Protein AF-A0A920RYX2-F1 (afdb_monomer_lite)

Secondary structure (DSSP, 8-state):
---HHHHHHHHHHHHHHHHHHHHHHHHHHHHHHHHHHHTT--S--HHHHHHHHHHHHHHHHHTTPPP-

Sequence (68 aa):
MTDLKTLRKQLTEVDIKIIDLIHQRQSLSKKIGSIKRKEGKPTRDFLREKQVLELATSHAEKLNMEPG

Radius of gyration: 17.48 Å; chains: 1; bounding box: 38×17×45 Å

Structure (mmCIF, N/CA/C/O backbone):
data_AF-A0A920RYX2-F1
#
_entry.id   AF-A0A920RYX2-F1
#
loop_
_atom_site.group_PDB
_atom_site.id
_atom_site.type_symbol
_atom_site.label_atom_id
_atom_site.label_alt_id
_atom_site.label_comp_id
_atom_site.label_asym_id
_atom_site.label_entity_id
_atom_site.label_seq_id
_atom_site.pdbx_PDB_ins_code
_atom_site.Cartn_x
_atom_site.Cartn_y
_atom_site.Cartn_z
_atom_site.occupancy
_atom_site.B_iso_or_equiv
_atom_site.auth_seq_id
_atom_site.auth_comp_id
_atom_site.auth_asym_id
_atom_site.auth_atom_id
_atom_site.pdbx_PDB_model_num
ATOM 1 N N . MET A 1 1 ? 18.486 -10.537 -25.260 1.00 55.59 1 MET A N 1
ATOM 2 C CA . MET A 1 1 ? 18.588 -9.168 -24.712 1.00 55.59 1 MET A CA 1
ATOM 3 C C . MET A 1 1 ? 17.185 -8.612 -24.594 1.00 55.59 1 MET A C 1
ATOM 5 O O . MET A 1 1 ? 16.451 -8.681 -25.570 1.00 55.59 1 MET A O 1
ATOM 9 N N . THR A 1 2 ? 16.798 -8.137 -23.415 1.00 74.69 2 THR A N 1
ATOM 10 C CA . THR A 1 2 ? 15.500 -7.483 -23.206 1.00 74.69 2 THR A CA 1
ATOM 11 C C . THR A 1 2 ? 15.617 -6.032 -23.663 1.00 74.69 2 THR A C 1
ATOM 13 O O . THR A 1 2 ? 16.538 -5.339 -23.234 1.00 74.69 2 THR A O 1
ATOM 16 N N . ASP A 1 3 ? 14.740 -5.578 -24.557 1.00 94.19 3 ASP A N 1
ATOM 17 C CA . ASP A 1 3 ? 14.760 -4.197 -25.043 1.00 94.19 3 ASP A CA 1
ATOM 18 C C . ASP A 1 3 ? 14.052 -3.226 -24.076 1.00 94.19 3 ASP A C 1
ATOM 20 O O . ASP A 1 3 ? 13.298 -3.616 -23.178 1.00 94.19 3 ASP A O 1
ATOM 24 N N . LEU A 1 4 ? 14.285 -1.926 -24.276 1.00 96.62 4 LEU A N 1
ATOM 25 C CA . LEU A 1 4 ? 13.682 -0.859 -23.472 1.00 96.62 4 LEU A CA 1
ATOM 26 C C . LEU A 1 4 ? 12.146 -0.914 -23.473 1.00 96.62 4 LEU A C 1
ATOM 28 O O . LEU A 1 4 ? 11.508 -0.578 -22.475 1.00 96.62 4 LEU A O 1
ATOM 32 N N . LYS A 1 5 ? 11.537 -1.331 -24.587 1.00 96.38 5 LYS A N 1
ATOM 33 C CA . LYS A 1 5 ? 10.080 -1.426 -24.724 1.00 96.38 5 LYS A CA 1
ATOM 34 C C . LYS A 1 5 ? 9.517 -2.513 -23.808 1.00 96.38 5 LYS A C 1
ATOM 36 O O . LYS A 1 5 ? 8.491 -2.300 -23.165 1.00 96.38 5 LYS A O 1
ATOM 41 N N . THR A 1 6 ? 10.206 -3.641 -23.711 1.00 96.75 6 THR A N 1
ATOM 42 C CA . THR A 1 6 ? 9.829 -4.775 -22.869 1.00 96.75 6 THR A CA 1
ATOM 43 C C . THR A 1 6 ? 9.947 -4.419 -21.391 1.00 96.75 6 THR A C 1
ATOM 45 O O . THR A 1 6 ? 9.006 -4.664 -20.639 1.00 96.75 6 THR A O 1
ATOM 48 N N . LEU A 1 7 ? 11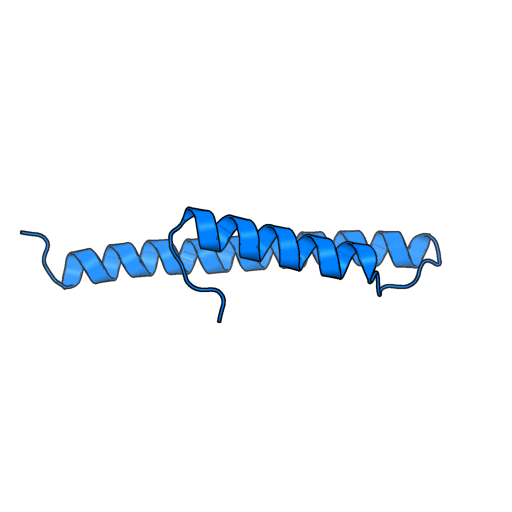.038 -3.758 -20.984 1.00 97.69 7 LEU A N 1
ATOM 49 C CA . LEU A 1 7 ? 11.203 -3.284 -19.603 1.00 97.69 7 LEU A CA 1
ATOM 50 C C . LEU A 1 7 ? 10.122 -2.269 -19.214 1.00 97.69 7 LEU A C 1
ATOM 52 O O . LEU A 1 7 ? 9.540 -2.369 -18.138 1.00 97.69 7 LEU A O 1
ATOM 56 N N . ARG A 1 8 ? 9.793 -1.326 -20.106 1.00 97.75 8 ARG A N 1
ATOM 57 C CA . ARG A 1 8 ? 8.708 -0.361 -19.866 1.00 97.75 8 ARG A CA 1
ATOM 58 C C . ARG A 1 8 ? 7.355 -1.041 -19.707 1.00 97.75 8 ARG A C 1
ATOM 60 O O . ARG A 1 8 ? 6.601 -0.660 -18.822 1.00 97.75 8 ARG A O 1
ATOM 67 N N . LYS A 1 9 ? 7.066 -2.066 -20.514 1.00 97.75 9 LYS A N 1
ATOM 68 C CA . LYS A 1 9 ? 5.831 -2.846 -20.377 1.00 97.75 9 LYS A CA 1
ATOM 69 C C . LYS A 1 9 ? 5.760 -3.545 -19.015 1.00 97.75 9 LYS A C 1
ATOM 71 O O . LYS A 1 9 ? 4.742 -3.441 -18.343 1.00 97.75 9 LYS A O 1
ATOM 76 N N . GLN A 1 10 ? 6.843 -4.201 -18.597 1.00 98.12 10 GLN A N 1
ATOM 77 C CA . GLN A 1 10 ? 6.918 -4.858 -17.287 1.00 98.12 10 GLN A CA 1
ATOM 78 C C . GLN A 1 10 ? 6.732 -3.861 -16.138 1.00 98.12 10 GLN A C 1
ATOM 80 O O . GLN A 1 10 ? 5.994 -4.145 -15.199 1.00 98.12 10 GLN A O 1
ATOM 85 N N . LEU A 1 11 ? 7.346 -2.679 -16.234 1.00 97.81 11 LEU A N 1
ATOM 86 C CA . LEU A 1 11 ? 7.170 -1.616 -15.247 1.00 97.81 11 LEU A CA 1
ATOM 87 C C . LEU A 1 11 ? 5.710 -1.150 -15.178 1.00 97.81 11 LEU A C 1
ATOM 89 O O . LEU A 1 11 ? 5.135 -1.128 -14.098 1.00 97.81 11 LEU A O 1
ATOM 93 N N . THR A 1 12 ? 5.074 -0.893 -16.325 1.00 98.38 12 THR A N 1
ATOM 94 C CA . THR A 1 12 ? 3.651 -0.518 -16.372 1.00 98.38 12 THR A CA 1
ATOM 95 C C . THR A 1 12 ? 2.745 -1.584 -15.747 1.00 98.38 12 THR A C 1
ATOM 97 O O . THR A 1 12 ? 1.791 -1.253 -15.047 1.00 98.38 12 THR A O 1
ATOM 100 N N . GLU A 1 13 ? 3.037 -2.870 -15.954 1.00 98.38 13 GLU A N 1
ATOM 101 C CA . GLU A 1 13 ? 2.291 -3.960 -15.311 1.00 98.38 13 GLU A CA 1
ATOM 102 C C . GLU A 1 13 ? 2.453 -3.957 -13.781 1.00 98.38 13 GLU A C 1
ATOM 104 O O . GLU A 1 13 ? 1.504 -4.279 -13.062 1.00 98.38 13 GLU A O 1
ATOM 109 N N . VAL A 1 14 ? 3.632 -3.589 -13.269 1.00 98.50 14 VAL A N 1
ATOM 110 C CA . VAL A 1 14 ? 3.864 -3.398 -11.828 1.00 98.50 14 VAL A CA 1
ATOM 111 C C . VAL A 1 14 ? 3.102 -2.177 -11.312 1.00 98.50 14 VAL A C 1
ATOM 113 O O . VAL A 1 14 ? 2.417 -2.287 -10.296 1.00 98.50 14 VAL A O 1
ATOM 116 N N . ASP A 1 15 ? 3.144 -1.053 -12.025 1.00 98.50 15 ASP A N 1
ATOM 117 C CA . ASP A 1 15 ? 2.462 0.186 -11.632 1.00 98.50 15 ASP A CA 1
ATOM 118 C C . ASP A 1 15 ? 0.946 -0.011 -11.491 1.00 98.50 15 ASP A C 1
ATOM 120 O O . ASP A 1 15 ? 0.345 0.417 -10.503 1.00 98.50 15 ASP A O 1
ATOM 124 N N . ILE A 1 16 ? 0.323 -0.731 -12.430 1.00 98.62 16 ILE A N 1
ATOM 125 C CA . ILE A 1 16 ? -1.109 -1.065 -12.362 1.00 98.62 16 ILE A CA 1
ATOM 126 C C . ILE A 1 16 ? -1.413 -1.879 -11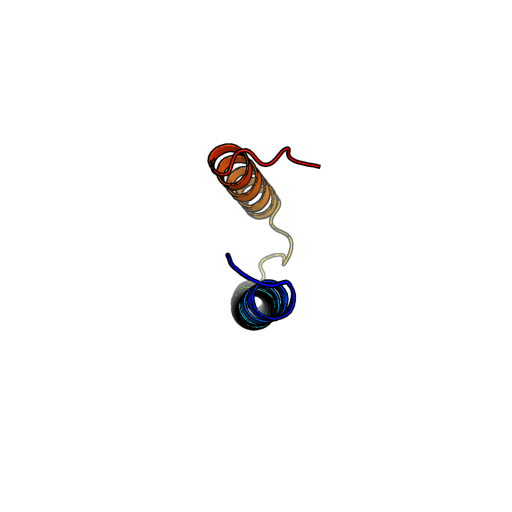.097 1.00 98.62 16 ILE A C 1
ATOM 128 O O . ILE A 1 16 ? -2.342 -1.550 -10.357 1.00 98.62 16 ILE A O 1
ATOM 132 N N . LYS A 1 17 ? -0.591 -2.890 -10.786 1.00 98.69 17 LYS A N 1
ATOM 133 C CA . LYS A 1 17 ? -0.759 -3.698 -9.565 1.00 98.69 17 LYS A CA 1
ATOM 134 C C . LYS A 1 17 ? -0.607 -2.858 -8.297 1.00 98.69 17 LYS A C 1
ATOM 136 O O . LYS A 1 17 ? -1.341 -3.076 -7.334 1.00 98.69 17 LYS A O 1
ATOM 141 N N . ILE A 1 18 ? 0.313 -1.893 -8.282 1.00 98.38 18 ILE A N 1
ATOM 142 C CA . ILE A 1 18 ? 0.475 -0.961 -7.156 1.00 98.38 18 ILE A CA 1
ATOM 143 C C . ILE A 1 18 ? -0.808 -0.146 -6.956 1.00 98.38 18 ILE A C 1
ATOM 145 O O . ILE A 1 18 ? -1.292 -0.040 -5.827 1.00 98.38 18 ILE A O 1
ATOM 149 N N . ILE A 1 19 ? -1.396 0.383 -8.032 1.00 98.25 19 ILE A N 1
ATOM 150 C CA . ILE A 1 19 ? -2.647 1.155 -7.969 1.00 98.25 19 ILE A CA 1
ATOM 151 C C . ILE A 1 19 ? -3.798 0.295 -7.423 1.00 98.25 19 ILE A C 1
ATOM 153 O O . ILE A 1 19 ? -4.519 0.738 -6.521 1.00 98.25 19 ILE A O 1
ATOM 157 N N . ASP A 1 20 ? -3.931 -0.947 -7.888 1.00 98.44 20 ASP A N 1
ATOM 158 C CA . ASP A 1 20 ? -4.947 -1.883 -7.392 1.00 98.44 20 ASP A CA 1
ATOM 159 C C . ASP A 1 20 ? -4.774 -2.178 -5.894 1.00 98.44 20 ASP A C 1
ATOM 161 O O . ASP A 1 20 ? -5.742 -2.163 -5.125 1.00 98.44 20 ASP A O 1
ATOM 165 N N . LEU A 1 21 ? -3.535 -2.393 -5.441 1.00 98.50 21 LEU A N 1
ATOM 166 C CA . LEU A 1 21 ? -3.224 -2.608 -4.025 1.00 98.50 21 LEU A CA 1
ATOM 167 C C . LEU A 1 21 ? -3.520 -1.363 -3.177 1.00 98.50 21 LEU A C 1
ATOM 169 O O . LEU A 1 21 ? -4.054 -1.482 -2.070 1.00 98.50 21 LEU A O 1
ATOM 173 N N . ILE A 1 22 ? -3.246 -0.161 -3.693 1.00 97.50 22 ILE A N 1
ATOM 174 C CA . ILE A 1 22 ? -3.603 1.104 -3.034 1.00 97.50 22 ILE A CA 1
ATOM 175 C C . ILE A 1 22 ? -5.124 1.220 -2.887 1.00 97.50 22 ILE A C 1
ATOM 177 O O . ILE A 1 22 ? -5.608 1.588 -1.809 1.00 97.50 22 ILE A O 1
ATOM 181 N N . HIS A 1 23 ? -5.890 0.884 -3.928 1.00 97.88 23 HIS A N 1
ATOM 182 C CA . HIS A 1 23 ? -7.352 0.873 -3.863 1.00 97.88 23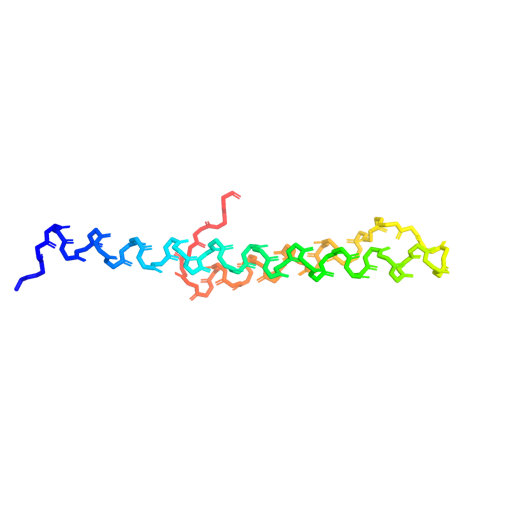 HIS A CA 1
ATOM 183 C C . HIS A 1 23 ? -7.859 -0.093 -2.779 1.00 97.88 23 HIS A C 1
ATOM 185 O O . HIS A 1 23 ? -8.666 0.291 -1.923 1.00 97.88 23 HIS A O 1
ATOM 191 N N . GLN A 1 24 ? -7.341 -1.323 -2.761 1.00 98.44 24 GLN A N 1
ATOM 192 C CA . GLN A 1 24 ? -7.694 -2.328 -1.754 1.00 98.44 24 GLN A CA 1
ATOM 193 C C . GLN A 1 24 ? -7.364 -1.850 -0.335 1.00 98.44 24 GLN A C 1
ATOM 195 O O . GLN A 1 24 ? -8.220 -1.913 0.556 1.00 98.44 24 GLN A O 1
ATOM 200 N N . ARG A 1 25 ? -6.164 -1.288 -0.129 1.00 97.31 25 ARG A N 1
ATOM 201 C CA . ARG A 1 25 ? -5.744 -0.700 1.152 1.00 97.31 25 ARG A CA 1
ATOM 202 C C . ARG A 1 25 ? -6.722 0.378 1.614 1.00 97.31 25 ARG A C 1
ATOM 204 O O . ARG A 1 25 ? -7.162 0.344 2.760 1.00 97.31 25 ARG A O 1
ATOM 211 N N . GLN A 1 26 ? -7.109 1.302 0.732 1.00 96.88 26 GLN A N 1
ATOM 212 C CA . GLN A 1 26 ? -8.066 2.361 1.069 1.00 96.88 26 GLN A CA 1
ATOM 213 C C . GLN A 1 26 ? -9.447 1.814 1.446 1.00 96.88 26 GLN A C 1
ATOM 215 O O . GLN A 1 26 ? -10.054 2.288 2.410 1.00 96.88 26 GLN A O 1
ATOM 220 N N . SER A 1 27 ? -9.948 0.813 0.717 1.00 97.75 27 SER A N 1
ATOM 221 C CA . SER A 1 27 ? -11.228 0.160 1.021 1.00 97.75 27 SER A CA 1
ATOM 222 C C . SER A 1 27 ? -11.222 -0.463 2.421 1.00 97.75 27 SER A C 1
ATOM 224 O O . SER A 1 27 ? -12.135 -0.229 3.219 1.00 97.75 27 SER A O 1
ATOM 226 N N . LEU A 1 28 ? -10.148 -1.178 2.769 1.00 96.69 28 LEU A N 1
ATOM 227 C CA . LEU A 1 28 ? -9.961 -1.756 4.102 1.00 96.69 28 LEU A CA 1
ATOM 228 C C . LEU A 1 28 ? -9.867 -0.677 5.187 1.00 96.69 28 LEU A C 1
ATOM 230 O O . LEU A 1 28 ? -10.573 -0.763 6.193 1.00 96.69 28 LEU A O 1
ATOM 234 N N . SER A 1 29 ? -9.076 0.378 4.975 1.00 92.38 29 SER A N 1
ATOM 235 C CA . SER A 1 29 ? -8.968 1.493 5.926 1.00 92.38 29 SER A CA 1
ATOM 236 C C . SER A 1 29 ? -10.316 2.169 6.189 1.00 92.38 29 SER A C 1
ATOM 238 O O . SER A 1 29 ? -10.630 2.475 7.341 1.00 92.38 29 SER A O 1
ATOM 240 N N . LYS A 1 30 ? -11.156 2.351 5.160 1.00 93.56 30 LYS A N 1
ATOM 241 C CA . LYS A 1 30 ? -12.517 2.899 5.317 1.00 93.56 30 LYS A CA 1
ATOM 242 C C . LYS A 1 30 ? -13.404 1.991 6.169 1.00 93.56 30 LYS A C 1
ATOM 244 O O . LYS A 1 30 ? -14.097 2.490 7.059 1.00 93.56 30 LYS A O 1
ATOM 249 N N . LYS A 1 31 ? -13.361 0.673 5.937 1.00 95.75 31 LYS A N 1
ATOM 250 C CA . LYS A 1 31 ? -14.105 -0.318 6.737 1.00 95.75 31 LYS A CA 1
ATOM 251 C C . LYS A 1 31 ? -13.659 -0.299 8.203 1.00 95.75 31 LYS A C 1
ATOM 253 O O . LYS A 1 31 ? -14.506 -0.187 9.085 1.00 95.75 31 LYS A O 1
ATOM 258 N N . ILE A 1 32 ? -12.348 -0.301 8.458 1.00 92.56 32 ILE A N 1
ATOM 259 C CA . ILE A 1 32 ? -11.774 -0.200 9.813 1.00 92.56 32 ILE A CA 1
ATOM 260 C C . ILE A 1 32 ? -12.231 1.091 10.499 1.00 92.56 32 ILE A C 1
ATOM 262 O O . ILE A 1 32 ? -12.713 1.058 11.629 1.00 92.56 32 ILE A O 1
ATOM 266 N N . GLY A 1 33 ? -12.136 2.231 9.809 1.00 90.44 33 GL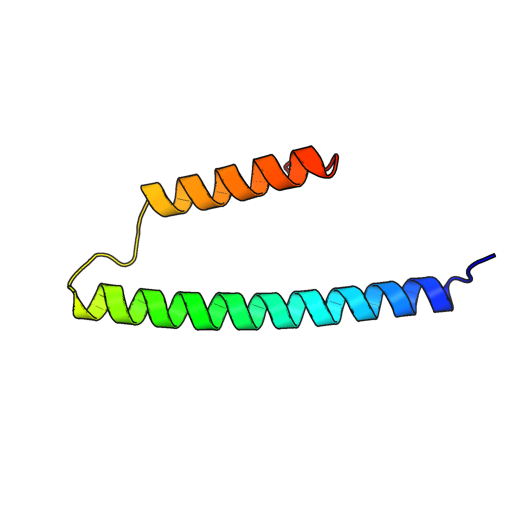Y A N 1
ATOM 267 C CA . GLY A 1 33 ? -12.589 3.516 10.342 1.00 90.44 33 GLY A CA 1
ATOM 268 C C . GLY A 1 33 ? -14.086 3.534 10.665 1.00 90.44 33 GLY A C 1
ATOM 269 O O . GLY A 1 33 ? -14.486 4.108 11.674 1.00 90.44 33 GLY A O 1
ATOM 270 N N . SER A 1 34 ? -14.920 2.874 9.853 1.00 92.25 34 SER A N 1
ATOM 271 C CA . SER A 1 34 ? -16.352 2.729 10.139 1.00 92.25 34 SER A CA 1
ATOM 272 C C . SER A 1 34 ? -16.610 1.917 11.408 1.00 92.25 34 SER A C 1
ATOM 274 O O . SER A 1 34 ? -17.456 2.326 12.200 1.00 92.25 34 SER A O 1
ATOM 276 N N . ILE A 1 35 ? -15.873 0.823 11.626 1.00 93.94 35 ILE A N 1
ATOM 277 C CA . ILE A 1 35 ? -15.972 0.002 12.843 1.00 93.94 35 ILE A CA 1
ATOM 278 C C . ILE A 1 35 ? -15.549 0.816 14.072 1.00 93.94 35 ILE A C 1
ATOM 280 O O . ILE A 1 35 ? -16.326 0.930 15.014 1.00 93.94 35 ILE A O 1
ATOM 284 N N . LYS A 1 36 ? -14.384 1.479 14.030 1.00 90.19 36 LYS A N 1
ATOM 285 C CA . LYS A 1 36 ? -13.899 2.319 15.142 1.00 90.19 36 LYS A CA 1
ATOM 286 C C . LYS A 1 36 ? -14.908 3.403 15.531 1.00 90.19 36 LYS A C 1
ATOM 288 O O . LYS A 1 36 ? -15.187 3.575 16.712 1.00 90.19 36 LYS A O 1
ATOM 293 N N . ARG A 1 37 ? -15.512 4.075 14.539 1.00 88.12 37 ARG A N 1
ATOM 294 C CA . ARG A 1 37 ? -16.568 5.073 14.779 1.00 88.12 37 ARG A CA 1
ATOM 295 C C . ARG A 1 37 ? -17.805 4.473 15.446 1.00 88.12 37 ARG A C 1
ATOM 297 O O . ARG A 1 37 ? -18.325 5.084 16.371 1.00 88.12 37 ARG A O 1
ATOM 304 N N . LYS A 1 38 ? -18.267 3.297 14.999 1.00 91.56 38 LYS A N 1
ATOM 305 C CA . LYS A 1 38 ? -19.404 2.595 15.625 1.00 91.56 38 LYS A CA 1
ATOM 306 C C . LYS A 1 38 ? -19.120 2.224 17.084 1.00 91.56 38 LYS A C 1
ATOM 308 O O . LYS A 1 38 ? -20.027 2.268 17.900 1.00 91.56 38 LYS A O 1
ATOM 313 N N . GLU A 1 39 ? -17.872 1.894 17.403 1.00 92.12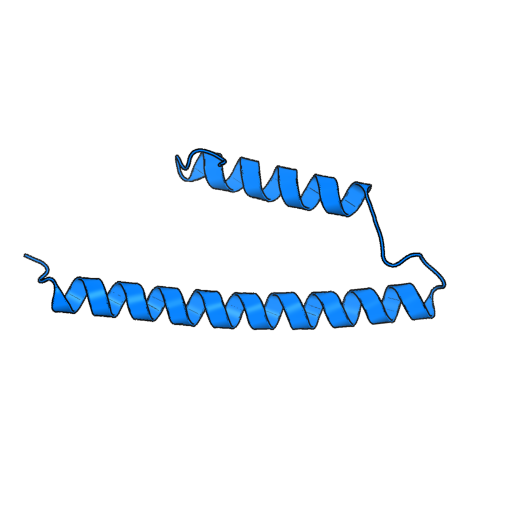 39 GLU A N 1
ATOM 314 C CA . GLU A 1 39 ? -17.426 1.527 18.753 1.00 92.12 39 GLU A CA 1
ATOM 315 C C . GLU A 1 39 ? -17.055 2.734 19.636 1.00 92.12 39 GLU A C 1
ATOM 317 O O . GLU A 1 39 ? -16.583 2.547 20.754 1.00 92.12 39 GLU A O 1
ATOM 322 N N . GLY A 1 40 ? -17.204 3.972 19.143 1.00 87.81 40 GLY A N 1
ATOM 323 C CA . GLY A 1 40 ? -16.793 5.180 19.870 1.00 87.81 40 GLY A CA 1
ATOM 324 C C . GLY A 1 40 ? -15.278 5.303 20.079 1.00 87.81 40 GLY A C 1
ATOM 325 O O . GLY A 1 40 ? -14.827 6.114 20.884 1.00 87.81 40 GLY A O 1
ATOM 326 N N . LYS A 1 41 ? -14.473 4.506 19.366 1.00 82.56 41 LYS A N 1
ATOM 327 C CA . LYS A 1 41 ? -13.012 4.519 19.475 1.00 82.56 41 LYS A CA 1
ATOM 328 C C . LYS A 1 41 ? -12.409 5.650 18.640 1.00 82.56 41 LYS A C 1
ATOM 330 O O . LYS A 1 41 ? -12.902 5.937 17.542 1.00 82.56 41 LYS A O 1
ATOM 335 N N . PRO A 1 42 ? -11.299 6.253 19.098 1.00 82.69 42 PRO A N 1
ATOM 336 C CA . PRO A 1 42 ? -10.572 7.228 18.303 1.00 82.69 42 PRO A CA 1
ATOM 337 C C . PRO A 1 42 ? -10.094 6.606 16.987 1.00 82.69 42 PRO A C 1
ATOM 339 O O . PRO A 1 42 ? -9.721 5.432 16.905 1.00 82.69 42 PRO A O 1
ATOM 342 N N . THR A 1 43 ? -10.099 7.412 15.928 1.00 76.31 43 THR A N 1
ATOM 343 C CA . THR A 1 43 ? -9.586 7.012 14.613 1.00 76.31 43 THR A CA 1
ATOM 344 C C . THR A 1 43 ? -8.068 6.844 14.622 1.00 76.31 43 THR A C 1
ATOM 346 O O . THR A 1 43 ? -7.557 5.984 13.901 1.00 76.31 43 THR A O 1
ATOM 349 N N . ARG A 1 44 ? -7.368 7.622 15.458 1.00 80.94 44 ARG A N 1
ATOM 350 C CA . ARG A 1 44 ? -5.917 7.559 15.653 1.00 80.94 44 ARG A CA 1
ATOM 351 C C . ARG A 1 44 ? -5.531 6.409 16.576 1.00 80.94 44 ARG A C 1
ATOM 353 O O . ARG A 1 44 ? -6.190 6.174 17.586 1.00 80.94 44 ARG A O 1
ATOM 360 N N . ASP A 1 45 ? -4.468 5.702 16.217 1.00 85.38 45 ASP A N 1
ATOM 361 C CA . ASP A 1 45 ? -4.032 4.487 16.903 1.00 85.38 45 ASP A CA 1
ATOM 362 C C . ASP A 1 45 ? -2.512 4.382 16.805 1.00 85.38 45 ASP A C 1
ATOM 364 O O . ASP A 1 45 ? -1.968 3.769 15.889 1.00 85.38 45 ASP A O 1
ATOM 368 N N . PHE A 1 46 ? -1.830 5.046 17.740 1.00 87.88 46 PHE A N 1
ATOM 369 C CA . PHE A 1 46 ? -0.372 5.188 17.740 1.00 87.88 46 PHE A CA 1
ATOM 370 C C . PHE A 1 46 ? 0.361 3.846 17.743 1.00 87.88 46 PHE A C 1
ATOM 372 O O . PHE A 1 46 ? 1.380 3.697 17.070 1.00 87.88 46 PHE A O 1
ATOM 379 N N . LEU A 1 47 ? -0.162 2.858 18.478 1.00 88.75 47 LEU A N 1
ATOM 380 C CA . LEU A 1 47 ? 0.425 1.523 18.509 1.00 88.75 47 LEU A CA 1
ATOM 381 C C . LEU A 1 47 ? 0.332 0.876 17.128 1.00 88.75 47 LEU A C 1
ATOM 383 O O . LEU A 1 47 ? 1.318 0.331 16.629 1.00 88.75 47 LEU A O 1
ATOM 387 N N . ARG A 1 48 ? -0.833 0.984 16.479 1.00 89.62 48 ARG A N 1
ATOM 388 C CA . ARG A 1 48 ? -1.003 0.463 15.126 1.00 89.62 48 ARG A CA 1
ATOM 389 C C . ARG A 1 48 ? -0.151 1.210 14.102 1.00 89.62 48 ARG A C 1
ATOM 391 O O . ARG A 1 48 ? 0.400 0.570 13.212 1.00 89.62 48 ARG A O 1
ATOM 398 N N . GLU A 1 49 ? -0.040 2.531 14.212 1.00 91.81 49 GLU A N 1
ATOM 399 C CA . GLU A 1 49 ? 0.803 3.365 13.342 1.00 91.81 49 GLU A CA 1
ATOM 400 C C . GLU A 1 49 ? 2.272 2.928 13.422 1.00 91.81 49 GLU A C 1
ATOM 402 O O . GLU A 1 49 ? 2.888 2.675 12.387 1.00 91.81 49 GLU A O 1
ATOM 407 N N . LYS A 1 50 ? 2.796 2.723 14.638 1.00 94.50 50 LYS A N 1
ATOM 408 C CA . LYS A 1 50 ? 4.155 2.214 14.862 1.00 94.50 50 LYS A CA 1
ATOM 409 C C . LYS A 1 50 ? 4.374 0.839 14.221 1.00 94.50 50 LYS A C 1
ATOM 411 O O . LYS A 1 50 ? 5.321 0.672 13.462 1.00 94.50 50 LYS A O 1
ATOM 416 N N . GLN A 1 51 ? 3.466 -0.113 14.447 1.00 94.31 51 GLN A N 1
ATOM 417 C CA . GLN A 1 51 ? 3.566 -1.461 13.865 1.00 94.31 51 GLN A CA 1
ATOM 418 C C . GLN A 1 51 ? 3.570 -1.457 12.331 1.00 94.31 51 GLN A C 1
ATOM 420 O O . GLN A 1 51 ? 4.222 -2.291 11.708 1.00 94.31 51 GLN A O 1
ATOM 425 N N . VAL A 1 52 ? 2.805 -0.553 11.707 1.00 93.38 52 VAL A N 1
ATOM 426 C CA . VAL A 1 52 ? 2.778 -0.420 10.243 1.00 93.38 52 VAL A CA 1
ATOM 427 C C . VAL A 1 52 ? 4.136 0.045 9.719 1.00 93.38 52 VAL A C 1
ATOM 429 O O . VAL A 1 52 ? 4.594 -0.493 8.713 1.00 93.38 52 VAL A O 1
ATOM 432 N N . LEU A 1 53 ? 4.774 1.001 10.399 1.00 93.88 53 LEU A N 1
ATOM 433 C CA . LEU A 1 53 ? 6.106 1.485 10.033 1.00 93.88 53 LEU A CA 1
ATOM 434 C C . LEU A 1 53 ? 7.170 0.404 10.236 1.00 93.88 53 LEU A C 1
ATOM 436 O O . LEU A 1 53 ? 7.912 0.118 9.306 1.00 93.88 53 LEU A O 1
ATOM 440 N N . GLU A 1 54 ? 7.189 -0.261 11.393 1.00 95.25 54 GLU A N 1
ATOM 441 C CA . GLU A 1 54 ? 8.144 -1.342 11.682 1.00 95.25 54 GLU A CA 1
ATOM 442 C C . GLU A 1 54 ? 8.046 -2.485 10.664 1.00 95.25 54 GLU A C 1
ATOM 444 O O . GLU A 1 54 ? 9.062 -2.986 10.179 1.00 95.25 54 GLU A O 1
ATOM 449 N N . LEU A 1 55 ? 6.822 -2.871 10.286 1.00 93.94 55 LEU A N 1
ATOM 450 C CA . LEU A 1 55 ? 6.603 -3.882 9.255 1.00 93.94 55 LEU A CA 1
ATOM 451 C C . LEU A 1 55 ? 7.132 -3.428 7.888 1.00 93.94 55 LEU A C 1
ATOM 453 O O . LEU A 1 55 ? 7.729 -4.233 7.174 1.00 93.94 55 LEU A O 1
ATOM 457 N N . ALA A 1 56 ? 6.904 -2.165 7.517 1.00 93.12 56 ALA A N 1
ATOM 458 C CA . ALA A 1 56 ? 7.376 -1.613 6.251 1.00 93.12 56 ALA A CA 1
ATOM 459 C C . ALA A 1 56 ? 8.909 -1.573 6.196 1.00 93.12 56 ALA A C 1
ATOM 461 O O . ALA A 1 56 ? 9.485 -2.063 5.227 1.00 93.12 56 ALA A O 1
ATOM 462 N N . THR A 1 57 ? 9.557 -1.080 7.255 1.00 93.50 57 THR A N 1
ATOM 463 C CA . THR A 1 57 ? 11.021 -1.042 7.376 1.00 93.50 57 THR A CA 1
ATOM 464 C C . THR A 1 57 ? 11.620 -2.443 7.298 1.00 93.50 57 THR A C 1
ATOM 466 O O . THR A 1 57 ? 12.460 -2.695 6.441 1.00 93.50 57 THR A O 1
ATOM 469 N N . SER A 1 58 ? 11.116 -3.397 8.090 1.00 94.25 58 SER A N 1
ATOM 470 C CA . SER A 1 58 ? 11.621 -4.778 8.066 1.00 94.25 58 SER A CA 1
ATOM 471 C C . SER A 1 58 ? 11.441 -5.452 6.701 1.00 94.25 58 SER A C 1
ATOM 473 O O . SER A 1 58 ? 12.237 -6.305 6.304 1.00 94.25 58 SER A O 1
ATOM 475 N N . HIS A 1 59 ? 10.385 -5.105 5.960 1.00 93.56 59 HIS A N 1
ATOM 476 C CA . HIS A 1 59 ? 10.190 -5.629 4.612 1.00 93.56 59 HIS A CA 1
ATOM 477 C C . HIS A 1 59 ? 11.145 -4.988 3.597 1.00 93.56 59 HIS A C 1
ATOM 479 O O . HIS A 1 59 ? 11.677 -5.703 2.751 1.00 93.56 59 HIS A O 1
ATOM 485 N N . ALA A 1 60 ? 11.396 -3.680 3.700 1.00 93.25 60 ALA A N 1
ATOM 486 C CA . ALA A 1 60 ? 12.362 -2.972 2.862 1.00 93.25 60 ALA A CA 1
ATOM 487 C C . ALA A 1 60 ? 13.786 -3.519 3.052 1.00 93.25 60 ALA A C 1
ATOM 489 O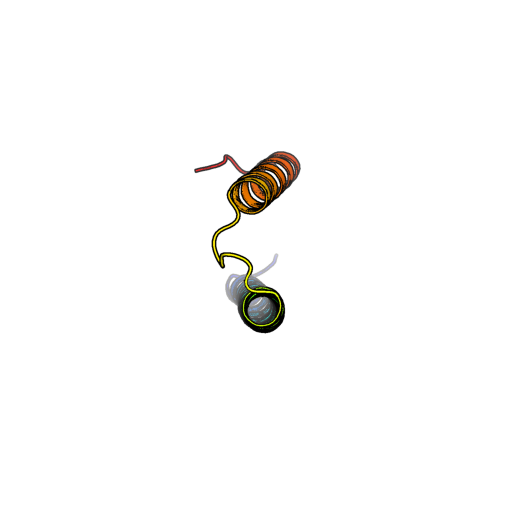 O . ALA A 1 60 ? 14.448 -3.852 2.069 1.00 93.25 60 ALA A O 1
ATOM 490 N N . GLU A 1 61 ? 14.205 -3.738 4.301 1.00 93.19 61 GLU A N 1
ATOM 491 C CA . GLU A 1 61 ? 15.500 -4.347 4.638 1.00 93.19 61 GLU A CA 1
ATOM 492 C C . GLU A 1 61 ? 15.676 -5.722 3.976 1.00 93.19 61 GLU A C 1
ATOM 494 O O . GLU A 1 61 ? 16.710 -6.001 3.373 1.00 93.19 61 GLU A O 1
ATOM 499 N N . LYS A 1 62 ? 14.639 -6.574 3.999 1.00 94.38 62 LYS A N 1
ATOM 500 C CA . LYS A 1 62 ? 14.661 -7.894 3.334 1.00 94.38 62 LYS A CA 1
ATOM 501 C C . LYS A 1 62 ? 14.815 -7.811 1.816 1.00 94.38 62 LYS A C 1
ATOM 503 O O . LYS A 1 62 ? 15.264 -8.774 1.199 1.00 94.38 62 LYS A O 1
ATOM 508 N N . LEU A 1 63 ? 14.417 -6.691 1.219 1.00 94.31 63 LEU A N 1
ATOM 509 C CA . LEU A 1 63 ? 14.569 -6.412 -0.207 1.00 94.31 63 LEU A CA 1
ATOM 510 C C . LEU A 1 63 ? 15.880 -5.672 -0.520 1.00 94.31 63 LEU A C 1
ATOM 512 O O . LEU A 1 63 ? 16.103 -5.322 -1.677 1.00 94.31 63 LEU A O 1
ATOM 516 N N . ASN A 1 64 ? 16.753 -5.466 0.476 1.00 93.31 64 ASN A N 1
ATOM 517 C CA . ASN A 1 64 ? 17.965 -4.644 0.388 1.00 93.31 64 ASN A CA 1
ATOM 518 C C . ASN A 1 64 ? 17.667 -3.215 -0.098 1.00 93.31 64 ASN A C 1
ATOM 520 O O . ASN A 1 64 ? 18.420 -2.638 -0.882 1.00 93.31 64 ASN A O 1
ATOM 524 N N . MET A 1 65 ? 16.530 -2.667 0.331 1.00 91.00 65 MET A N 1
ATOM 525 C CA . MET A 1 65 ? 16.155 -1.279 0.093 1.00 91.00 65 MET A CA 1
ATOM 526 C C . MET A 1 65 ? 16.486 -0.465 1.342 1.00 91.00 65 MET A C 1
ATOM 528 O O . MET A 1 65 ? 16.017 -0.798 2.430 1.00 91.00 65 MET A O 1
ATOM 532 N N . GLU A 1 66 ? 17.253 0.612 1.181 1.00 78.56 66 GLU A N 1
ATOM 533 C CA . GLU A 1 66 ? 17.492 1.564 2.267 1.00 78.56 66 GLU A CA 1
ATOM 534 C C . GLU A 1 66 ? 16.169 2.256 2.647 1.00 78.56 66 GLU A C 1
ATOM 536 O O . GLU A 1 66 ? 15.482 2.784 1.760 1.00 78.56 66 GLU A O 1
ATOM 541 N N . PRO A 1 67 ? 15.776 2.265 3.932 1.00 67.44 67 PRO A N 1
ATOM 542 C CA . PRO A 1 67 ? 14.677 3.099 4.399 1.00 67.44 67 PRO A CA 1
ATOM 543 C C . PRO A 1 67 ? 15.064 4.574 4.207 1.00 67.44 67 PRO A C 1
ATOM 545 O O . PRO A 1 67 ? 16.098 5.008 4.710 1.00 67.44 67 PRO A O 1
ATOM 548 N N . GLY A 1 68 ? 14.265 5.318 3.437 1.00 61.31 68 GLY A N 1
ATOM 549 C CA . GLY A 1 68 ? 14.469 6.753 3.196 1.00 61.31 68 GLY A CA 1
ATOM 550 C C . GLY A 1 68 ? 14.047 7.651 4.351 1.00 61.31 68 GLY A C 1
ATOM 551 O O . GLY A 1 68 ? 13.293 7.181 5.235 1.00 61.31 68 GLY A O 1
#

pLDDT: mean 91.82, std 8.54, range [55.59, 98.69]

Foldseek 3Di:
DQDPVNVVVVVVVVVVVVVVVVVVVVVVLVVVQVVCVVVVHDSDDVVVVVVVVVVVCVVCVVVVHDDD